Protein AF-A0A3D4LKK0-F1 (afdb_monomer)

Secondary structure (DSSP, 8-state):
-HHHHHHHHHHHHHHHHHHHHHHHHHHHH----------------TT-PPPS-S------S-TT-SHHHHHHHHHHHHHHHHHS--EEEEEEEHHHHHHHHHHT-SEETTTTEESS--GGG-SHHHHHHHHHHHHTT-EEEEEE-S--HHHHHHHHHHHHHH-

Mean predicted aligned error: 11.5 Å

Radius of gyration: 26.07 Å; Cα contacts (8 Å, |Δi|>4): 134; chains: 1; bounding box: 87×32×57 Å

Solvent-accessible surface area (backbone atoms only — not comparable to full-atom values): 9839 Å² total; per-residue (Å²): 111,68,74,58,51,53,52,52,51,52,52,52,54,53,51,50,53,52,49,52,52,52,52,50,52,48,60,71,66,46,77,63,72,68,80,73,70,76,69,82,79,77,62,77,59,96,84,66,70,82,72,98,58,98,74,84,86,83,85,65,98,53,79,86,59,62,63,61,44,54,52,49,47,54,50,51,50,53,43,25,71,76,65,74,56,60,71,48,75,43,97,30,39,32,23,35,19,50,51,25,47,72,66,63,42,57,59,36,79,92,76,74,40,72,54,63,68,62,76,77,56,75,46,72,53,49,51,52,43,52,50,48,35,50,77,66,73,41,50,45,38,24,74,33,71,94,53,58,67,49,40,52,50,55,52,50,52,55,49,63,77,73,105

Nearest PDB structures (foldseek):
  6cgq-assembly1_A  TM=4.406E-01  e=8.613E+00  Bacillus spizizenii

Foldseek 3Di:
DVVVVVVVVVVVVVVVVVVVVVVVVVVVPPPPPPPPVVDPPPDDPPPDDDDPDPDDDQDDPDLPDLSSLVVVLNNLVVCCVVPVADAAEDQWAQLQLVVCQVVLHQADPVVRGGTGDDPSCPDPSNVVSSVSCSVVVHRYGHDDPPDCVSVVVSVVVVVVVVD

Structure (mmCIF, N/CA/C/O backbone):
data_AF-A0A3D4LKK0-F1
#
_entry.id   AF-A0A3D4LKK0-F1
#
loop_
_atom_site.group_PDB
_atom_site.id
_atom_site.type_symbol
_atom_site.label_atom_id
_atom_site.label_alt_id
_atom_site.label_comp_id
_atom_site.label_asym_id
_atom_site.label_entity_id
_atom_site.label_seq_id
_atom_site.pdbx_PDB_ins_code
_atom_site.Cartn_x
_atom_site.Cartn_y
_atom_site.Cartn_z
_atom_site.occupancy
_atom_site.B_iso_or_equiv
_atom_site.auth_seq_id
_atom_site.auth_comp_id
_atom_site.auth_asym_id
_atom_site.auth_atom_id
_atom_site.pdbx_PDB_model_num
ATOM 1 N N . MET A 1 1 ? 67.302 3.317 -22.133 1.00 55.16 1 MET A N 1
ATOM 2 C CA . MET A 1 1 ? 66.192 2.336 -22.042 1.00 55.16 1 MET A CA 1
ATOM 3 C C . MET A 1 1 ? 65.113 2.706 -21.020 1.00 55.16 1 MET A C 1
ATOM 5 O O . MET A 1 1 ? 63.956 2.756 -21.413 1.00 55.16 1 MET A O 1
ATOM 9 N N . LYS A 1 2 ? 65.434 3.008 -19.749 1.00 56.25 2 LYS A N 1
ATOM 10 C CA . LYS A 1 2 ? 64.428 3.287 -18.692 1.00 56.25 2 LYS A CA 1
ATOM 11 C C . LYS A 1 2 ? 63.510 4.496 -18.985 1.00 56.25 2 LYS A C 1
ATOM 13 O O . LYS A 1 2 ? 62.295 4.353 -18.968 1.00 56.25 2 LYS A O 1
ATOM 18 N N . LYS A 1 3 ? 64.091 5.627 -19.409 1.00 58.19 3 LYS A N 1
ATOM 19 C CA . LYS A 1 3 ? 63.370 6.866 -19.782 1.00 58.19 3 LYS A CA 1
ATOM 20 C C . LYS A 1 3 ? 62.446 6.704 -21.001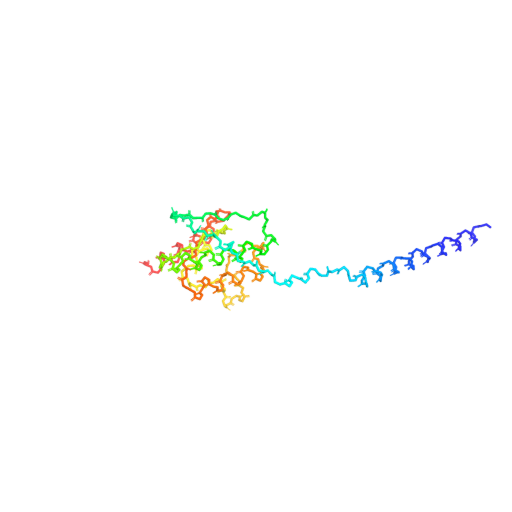 1.00 58.19 3 LYS A C 1
ATOM 22 O O . LYS A 1 3 ? 61.435 7.385 -21.109 1.00 58.19 3 LYS A O 1
ATOM 27 N N . THR A 1 4 ? 62.789 5.805 -21.925 1.00 63.34 4 THR A N 1
ATOM 28 C CA . THR A 1 4 ? 61.956 5.477 -23.094 1.00 63.34 4 THR A CA 1
ATOM 29 C C . THR A 1 4 ? 60.759 4.623 -22.674 1.00 63.34 4 THR A C 1
ATOM 31 O O . THR A 1 4 ? 59.646 4.894 -23.100 1.00 63.34 4 THR A O 1
ATOM 34 N N . ARG A 1 5 ? 60.973 3.665 -21.760 1.00 66.50 5 ARG A N 1
ATOM 35 C CA . ARG A 1 5 ? 59.925 2.801 -21.196 1.00 66.50 5 ARG A CA 1
ATOM 36 C C . ARG A 1 5 ? 58.904 3.583 -20.364 1.00 66.50 5 ARG A C 1
ATOM 38 O O . ARG A 1 5 ? 57.715 3.338 -20.494 1.00 66.50 5 ARG A O 1
ATOM 45 N N . GLU A 1 6 ? 59.353 4.546 -19.559 1.00 69.12 6 GLU A N 1
ATOM 46 C CA . GLU A 1 6 ? 58.475 5.435 -18.777 1.00 69.12 6 GLU A CA 1
ATOM 47 C C . GLU A 1 6 ? 57.598 6.318 -19.677 1.00 69.12 6 GLU A C 1
ATOM 49 O O . GLU A 1 6 ? 56.401 6.446 -19.435 1.00 69.12 6 GLU A O 1
ATOM 54 N N . LYS A 1 7 ? 58.158 6.851 -20.772 1.00 72.94 7 LYS A N 1
ATOM 55 C CA . LYS A 1 7 ? 57.384 7.587 -21.783 1.00 72.94 7 LYS A CA 1
ATOM 56 C C . LYS A 1 7 ? 56.370 6.693 -22.501 1.00 72.94 7 LYS A C 1
ATOM 58 O O . LYS A 1 7 ? 55.242 7.120 -22.703 1.00 72.94 7 LYS A O 1
ATOM 63 N N . SER A 1 8 ? 56.736 5.457 -22.845 1.00 73.31 8 SER A N 1
ATOM 64 C CA . SER A 1 8 ? 55.806 4.497 -23.457 1.00 73.31 8 SER A CA 1
ATOM 65 C C . SER A 1 8 ? 54.658 4.117 -22.519 1.00 73.31 8 SER A C 1
ATOM 67 O O . SER A 1 8 ? 53.519 4.047 -22.965 1.00 73.31 8 SER A O 1
ATOM 69 N N . ILE A 1 9 ? 54.928 3.932 -21.221 1.00 83.62 9 ILE A N 1
ATOM 70 C CA . ILE A 1 9 ? 53.889 3.661 -20.212 1.00 83.62 9 ILE A CA 1
ATOM 71 C C . ILE A 1 9 ? 52.936 4.854 -20.084 1.00 83.62 9 ILE A C 1
ATOM 73 O O . ILE A 1 9 ? 51.724 4.663 -20.078 1.00 83.62 9 ILE A O 1
ATOM 77 N N . LEU A 1 10 ? 53.468 6.079 -20.040 1.00 84.88 10 LEU A N 1
ATOM 78 C CA . LEU A 1 10 ? 52.656 7.295 -19.960 1.00 84.88 10 LEU A CA 1
ATOM 79 C C . LEU A 1 10 ? 51.739 7.454 -21.185 1.00 84.88 10 LEU A C 1
ATOM 81 O O . LEU A 1 10 ? 50.572 7.802 -21.036 1.00 84.88 10 LEU A O 1
ATOM 85 N N . VAL A 1 11 ? 52.251 7.159 -22.383 1.00 87.81 11 VAL A N 1
ATOM 86 C CA . VAL A 1 11 ? 51.473 7.208 -23.632 1.00 87.81 11 VAL A CA 1
ATOM 87 C C . VAL A 1 11 ? 50.353 6.167 -23.634 1.00 87.81 11 VAL A C 1
ATOM 89 O O . VAL A 1 11 ? 49.229 6.493 -24.005 1.00 87.81 11 VAL A O 1
ATOM 92 N N . ILE A 1 12 ? 50.630 4.940 -23.181 1.00 90.12 12 ILE A N 1
ATOM 93 C CA . ILE A 1 12 ? 49.611 3.887 -23.071 1.00 90.12 12 ILE A CA 1
ATOM 94 C C . ILE A 1 12 ? 48.526 4.296 -22.071 1.00 90.12 12 ILE A C 1
ATOM 96 O O . ILE A 1 12 ? 47.344 4.168 -22.365 1.00 90.12 12 ILE A O 1
ATOM 100 N N . LEU A 1 13 ? 48.911 4.836 -20.914 1.00 91.50 13 LEU A N 1
ATOM 101 C CA . LEU A 1 13 ? 47.964 5.238 -19.875 1.00 91.50 13 LEU A CA 1
ATOM 102 C C . LEU A 1 13 ? 47.067 6.393 -20.343 1.00 91.50 13 LEU A C 1
ATOM 104 O O . LEU A 1 13 ? 45.858 6.356 -20.129 1.00 91.50 13 LEU A O 1
ATOM 108 N N . LEU A 1 14 ? 47.639 7.366 -21.059 1.00 93.19 14 LEU A N 1
ATOM 109 C CA . LEU A 1 14 ? 46.882 8.450 -21.684 1.00 93.19 14 LEU A CA 1
ATOM 110 C C . LEU A 1 14 ? 45.895 7.917 -22.735 1.00 93.19 14 LEU A C 1
ATOM 112 O O . LEU A 1 14 ? 44.734 8.319 -22.743 1.00 93.19 14 LEU A O 1
ATOM 116 N N . ALA A 1 15 ? 46.329 6.981 -23.585 1.00 93.38 15 ALA A N 1
ATOM 117 C CA . ALA A 1 15 ? 45.470 6.361 -24.591 1.00 93.38 15 ALA A CA 1
ATOM 118 C C . ALA A 1 15 ? 44.302 5.588 -23.956 1.00 93.38 15 ALA A C 1
ATOM 120 O O . ALA A 1 15 ? 43.172 5.694 -24.429 1.00 93.38 15 ALA A O 1
ATOM 121 N N . THR A 1 16 ? 44.542 4.873 -22.853 1.00 93.88 16 THR A N 1
ATOM 122 C CA . THR A 1 16 ? 43.490 4.166 -22.109 1.00 93.88 16 THR A CA 1
ATOM 123 C C . THR A 1 16 ? 42.470 5.131 -21.509 1.00 93.88 16 THR A C 1
ATOM 125 O O . THR A 1 16 ? 41.271 4.888 -21.614 1.00 93.88 16 THR A O 1
ATOM 128 N N . VAL A 1 17 ? 42.913 6.245 -20.916 1.00 95.25 17 VAL A N 1
ATOM 129 C CA . VAL A 1 17 ? 42.001 7.264 -20.364 1.00 95.25 17 VAL A CA 1
ATOM 130 C C . VAL A 1 17 ? 41.137 7.874 -21.467 1.00 95.25 17 VAL A C 1
ATOM 132 O O . VAL A 1 17 ? 39.926 7.995 -21.299 1.00 95.25 17 VAL A O 1
ATOM 135 N N . ILE A 1 18 ? 41.733 8.191 -22.619 1.00 95.38 18 ILE A N 1
ATOM 136 C CA . ILE A 1 18 ? 40.997 8.697 -23.784 1.00 95.38 18 ILE A CA 1
AT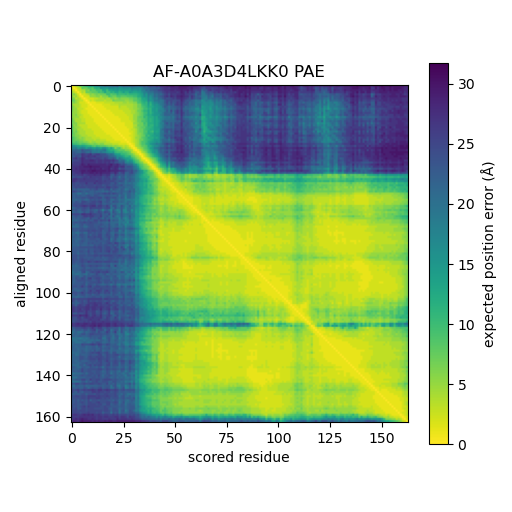OM 137 C C . ILE A 1 18 ? 39.964 7.667 -24.259 1.00 95.38 18 ILE A C 1
ATOM 139 O O . ILE A 1 18 ? 38.818 8.030 -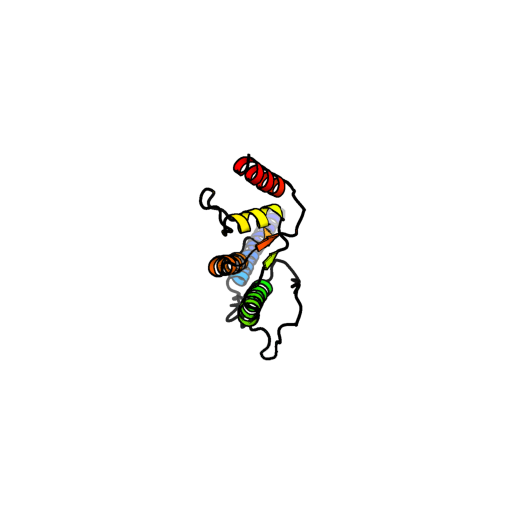24.511 1.00 95.38 18 ILE A O 1
ATOM 143 N N . LEU A 1 19 ? 40.331 6.383 -24.326 1.00 95.56 19 LEU A N 1
ATOM 144 C CA . LEU A 1 19 ? 39.412 5.313 -24.715 1.00 95.56 19 LEU A CA 1
ATOM 145 C C . LEU A 1 19 ? 38.226 5.187 -23.746 1.00 95.56 19 LEU A C 1
ATOM 147 O O . LEU A 1 19 ? 37.093 5.053 -24.198 1.00 95.56 19 LEU A O 1
ATOM 151 N N . ILE A 1 20 ? 38.464 5.272 -22.433 1.00 94.88 20 ILE A N 1
ATOM 152 C CA . ILE A 1 20 ? 37.400 5.239 -21.414 1.00 94.88 20 ILE A CA 1
ATOM 153 C C . ILE A 1 20 ? 36.445 6.421 -21.593 1.00 94.88 20 ILE A C 1
ATOM 155 O O . ILE A 1 20 ? 35.234 6.230 -21.557 1.00 94.88 20 ILE A O 1
ATOM 159 N N . ILE A 1 21 ? 36.975 7.625 -21.826 1.00 94.38 21 ILE A N 1
ATOM 160 C CA . ILE A 1 21 ? 36.160 8.823 -22.059 1.00 94.38 21 ILE A CA 1
ATOM 161 C C . ILE A 1 21 ? 35.299 8.645 -23.315 1.00 94.38 21 ILE A C 1
ATOM 163 O O . ILE A 1 21 ? 34.101 8.912 -23.276 1.00 94.38 21 ILE A O 1
ATOM 167 N N . ILE A 1 22 ? 35.879 8.142 -24.410 1.00 94.31 22 ILE A N 1
ATOM 168 C CA . ILE A 1 22 ? 35.144 7.871 -25.654 1.00 94.31 22 ILE A CA 1
ATOM 169 C C . ILE A 1 22 ? 34.033 6.845 -25.414 1.00 94.31 22 ILE A C 1
ATOM 171 O O . ILE A 1 22 ? 32.896 7.088 -25.803 1.00 94.31 22 ILE A O 1
ATOM 175 N N . LEU A 1 23 ? 34.329 5.729 -24.741 1.00 91.31 23 LEU A N 1
ATOM 176 C CA . LEU A 1 23 ? 33.329 4.708 -24.416 1.00 91.31 23 LEU A CA 1
ATOM 177 C C . LEU A 1 23 ? 32.222 5.258 -23.511 1.00 91.31 23 LEU A C 1
ATOM 179 O O . LEU A 1 23 ? 31.056 4.957 -23.737 1.00 91.31 23 LEU A O 1
ATOM 183 N N . PHE A 1 24 ? 32.558 6.102 -22.535 1.00 86.69 24 PHE A N 1
ATOM 184 C CA . PHE A 1 24 ? 31.583 6.756 -21.664 1.00 86.69 24 PHE A CA 1
ATOM 185 C C . PHE A 1 24 ? 30.655 7.690 -22.448 1.00 86.69 24 PHE A C 1
ATOM 187 O O . PHE A 1 24 ? 29.439 7.625 -22.286 1.00 86.69 24 PHE A O 1
ATOM 194 N N . PHE A 1 25 ? 31.199 8.500 -23.361 1.00 87.62 25 PHE A N 1
ATOM 195 C CA . PHE A 1 25 ? 30.384 9.334 -24.244 1.00 87.62 25 PHE A CA 1
ATOM 196 C C . PHE A 1 25 ? 29.552 8.510 -25.227 1.00 87.62 25 PHE A C 1
ATOM 198 O O . PHE A 1 25 ? 28.426 8.903 -25.515 1.00 87.62 25 PHE A O 1
ATOM 205 N N . ILE A 1 26 ? 30.056 7.373 -25.715 1.00 86.75 26 ILE A N 1
ATOM 206 C CA . ILE A 1 26 ? 29.262 6.435 -26.516 1.00 86.75 26 ILE A CA 1
ATOM 207 C C . ILE A 1 26 ? 28.110 5.886 -25.677 1.00 86.75 26 ILE A C 1
ATOM 209 O O . ILE A 1 26 ? 26.995 5.887 -26.163 1.00 86.75 26 ILE A O 1
ATOM 213 N N . VAL A 1 27 ? 28.325 5.485 -24.421 1.00 81.12 27 VAL A N 1
ATOM 214 C CA . VAL A 1 27 ? 27.246 5.008 -23.535 1.00 81.12 27 VAL A CA 1
ATOM 215 C C . VAL A 1 27 ? 26.222 6.103 -23.230 1.00 81.12 27 VAL A C 1
ATOM 217 O O . VAL A 1 27 ? 25.032 5.820 -23.246 1.00 81.12 27 VAL A O 1
ATOM 220 N N . LEU A 1 28 ? 26.653 7.349 -23.015 1.00 77.12 28 LEU A N 1
ATOM 221 C CA . LEU A 1 28 ? 25.740 8.480 -22.804 1.00 77.12 28 LEU A CA 1
ATOM 222 C C . LEU A 1 28 ? 24.950 8.876 -24.062 1.00 77.12 28 LEU A C 1
ATOM 224 O O . LEU A 1 28 ? 23.838 9.373 -23.940 1.00 77.12 28 LEU A O 1
ATOM 228 N N . ASN A 1 29 ? 25.534 8.709 -25.254 1.00 74.62 29 ASN A N 1
ATOM 229 C CA . ASN A 1 29 ? 24.896 9.044 -26.537 1.00 74.62 29 ASN A CA 1
ATOM 230 C C . ASN A 1 29 ? 24.253 7.841 -27.229 1.00 74.62 29 ASN A C 1
ATOM 232 O O . ASN A 1 29 ? 23.563 7.999 -28.238 1.00 74.62 29 ASN A O 1
ATOM 236 N N . LEU A 1 30 ? 24.463 6.633 -26.710 1.00 74.75 30 LEU A N 1
ATOM 237 C CA . LEU A 1 30 ? 23.552 5.540 -26.943 1.00 74.75 30 LEU A CA 1
ATOM 238 C C . LEU A 1 30 ? 22.250 6.002 -26.299 1.00 74.75 30 LEU A C 1
ATOM 240 O O . LEU A 1 30 ? 22.062 5.882 -25.092 1.00 74.75 30 LEU A O 1
ATOM 244 N N . ASN A 1 31 ? 21.341 6.499 -27.136 1.00 53.56 31 ASN A N 1
ATOM 245 C CA . ASN A 1 31 ? 19.911 6.349 -26.920 1.00 53.56 31 ASN A CA 1
ATOM 246 C C . ASN A 1 31 ? 19.627 4.839 -26.882 1.00 53.56 31 ASN A C 1
ATOM 248 O O . ASN A 1 31 ? 18.981 4.289 -27.774 1.00 53.56 31 ASN A O 1
ATOM 252 N N . LEU A 1 32 ? 20.156 4.135 -25.870 1.00 54.91 32 LEU A N 1
ATOM 253 C CA . LEU A 1 32 ? 19.449 3.003 -25.312 1.00 54.91 32 LEU A CA 1
ATOM 254 C C . LEU A 1 32 ? 18.067 3.571 -25.119 1.00 54.91 32 LEU A C 1
ATOM 256 O O . LEU A 1 32 ? 17.946 4.596 -24.443 1.00 54.91 32 LEU A O 1
ATOM 260 N N . ALA A 1 33 ? 17.093 3.005 -25.827 1.00 50.06 33 ALA A N 1
ATOM 261 C CA . ALA A 1 33 ? 15.720 3.372 -25.604 1.00 50.06 33 ALA A CA 1
ATOM 262 C C . ALA A 1 33 ? 15.581 3.432 -24.083 1.00 50.06 33 ALA A C 1
ATOM 264 O O . ALA A 1 33 ? 15.750 2.412 -23.404 1.00 50.06 33 ALA A O 1
ATOM 265 N N . SER A 1 34 ? 15.331 4.631 -23.537 1.00 48.00 34 SER A N 1
ATOM 266 C CA . SER A 1 34 ? 14.477 4.649 -22.375 1.00 48.00 34 SER A CA 1
ATOM 267 C C . SER A 1 34 ? 13.334 3.770 -22.837 1.00 48.00 34 SER A C 1
ATOM 269 O O . SER A 1 34 ? 12.835 3.925 -23.960 1.00 48.00 34 SER A O 1
ATOM 271 N N . THR A 1 35 ? 12.997 2.749 -22.068 1.00 48.34 35 THR A N 1
ATOM 272 C CA . THR A 1 35 ? 11.643 2.253 -22.169 1.00 48.34 35 THR A CA 1
ATOM 273 C C . THR A 1 35 ? 10.790 3.450 -21.772 1.00 48.34 35 THR A C 1
ATOM 275 O O . THR A 1 35 ? 10.414 3.610 -20.617 1.00 48.34 35 THR A O 1
ATOM 278 N N . ASP A 1 36 ? 10.577 4.352 -22.736 1.00 43.72 36 ASP A N 1
ATOM 279 C CA . ASP A 1 36 ? 9.389 5.143 -22.886 1.00 43.72 36 ASP A CA 1
ATOM 280 C C . ASP A 1 36 ? 8.322 4.071 -22.842 1.00 43.72 36 ASP A C 1
ATOM 282 O O . ASP A 1 36 ? 8.010 3.390 -23.819 1.00 43.72 36 ASP A O 1
ATOM 286 N N . TYR A 1 37 ? 7.879 3.818 -21.616 1.00 45.06 37 TYR A N 1
ATOM 287 C CA . TYR A 1 37 ? 6.708 3.052 -21.268 1.00 45.06 37 TYR A CA 1
ATOM 288 C C . TYR A 1 37 ? 5.523 3.908 -21.735 1.00 45.06 37 TYR A C 1
ATOM 290 O O . TYR A 1 37 ? 4.688 4.357 -20.952 1.00 45.06 37 TYR A O 1
ATOM 298 N N . GLU A 1 38 ? 5.509 4.225 -23.032 1.00 42.09 38 GLU A N 1
ATOM 299 C CA . GLU A 1 38 ? 4.384 4.792 -23.735 1.00 42.09 38 GLU A CA 1
ATOM 300 C C . GLU A 1 38 ? 3.282 3.750 -23.600 1.00 42.09 38 GLU A C 1
ATOM 302 O O . GLU A 1 38 ? 3.316 2.686 -24.210 1.00 42.09 38 GLU A O 1
ATOM 307 N N . TYR A 1 39 ? 2.342 4.059 -22.709 1.00 46.00 39 TYR A N 1
ATOM 308 C CA . TYR A 1 39 ? 1.183 3.250 -22.378 1.00 46.00 39 TYR A CA 1
ATOM 309 C C . TYR A 1 39 ? 1.501 1.873 -21.776 1.00 46.00 39 TYR A C 1
ATOM 311 O O . TYR A 1 39 ? 1.495 0.842 -22.445 1.00 46.00 39 TYR A O 1
ATOM 319 N N . ARG A 1 40 ? 1.539 1.817 -20.437 1.00 54.97 40 ARG A N 1
ATOM 320 C CA . ARG A 1 40 ? 0.893 0.693 -19.746 1.00 54.97 40 ARG A CA 1
ATOM 321 C C . ARG A 1 40 ? -0.600 0.742 -20.082 1.00 54.97 40 ARG A C 1
ATOM 323 O O . ARG A 1 40 ? -1.391 1.272 -19.309 1.00 54.97 40 ARG A O 1
ATOM 330 N N . GLN A 1 41 ? -1.003 0.225 -21.242 1.00 52.84 41 GLN A N 1
ATOM 331 C CA . GLN A 1 41 ? -2.363 -0.290 -21.398 1.00 52.84 41 GLN A CA 1
ATOM 332 C C . GLN A 1 41 ? -2.455 -1.540 -20.520 1.00 52.84 41 GLN A C 1
ATOM 334 O O . GLN A 1 41 ? -2.363 -2.670 -20.985 1.00 52.84 41 GLN A O 1
ATOM 339 N N . LEU A 1 42 ? -2.537 -1.316 -19.213 1.00 58.59 42 LEU A N 1
ATOM 340 C CA . LEU A 1 42 ? -3.002 -2.302 -18.260 1.00 58.59 42 LEU A CA 1
ATOM 341 C C . LEU A 1 42 ? -4.503 -2.105 -18.205 1.00 58.59 42 LEU A C 1
ATOM 343 O O . LEU A 1 42 ? -5.006 -1.275 -17.459 1.00 58.59 42 LEU A O 1
ATOM 347 N N . ALA A 1 43 ? -5.169 -2.800 -19.111 1.00 61.38 43 ALA A N 1
ATOM 348 C CA . ALA A 1 43 ? -6.511 -3.254 -18.858 1.00 61.38 43 ALA A CA 1
ATOM 349 C C . ALA A 1 43 ? -6.367 -4.725 -18.481 1.00 61.38 43 ALA A C 1
ATOM 351 O O . ALA A 1 43 ? -5.606 -5.470 -19.119 1.00 61.38 43 ALA A O 1
ATOM 352 N N . LEU A 1 44 ? -7.100 -5.161 -17.463 1.00 72.25 44 LEU A N 1
ATOM 353 C CA . LEU A 1 44 ? -7.498 -6.558 -17.385 1.00 72.25 44 LEU A CA 1
ATOM 354 C C . LEU A 1 44 ? -7.949 -6.989 -18.798 1.00 72.25 44 LEU A C 1
ATOM 356 O O . LEU A 1 44 ? -8.579 -6.189 -19.494 1.00 72.25 44 LEU A O 1
ATOM 360 N N . PRO A 1 45 ? -7.608 -8.205 -19.270 1.00 78.25 45 PRO A N 1
ATOM 361 C CA . PRO A 1 45 ? -8.016 -8.651 -20.601 1.00 78.25 45 PRO A CA 1
ATOM 362 C C . PRO A 1 45 ? -9.501 -8.360 -20.844 1.00 78.25 45 PRO A C 1
ATOM 364 O O . PRO A 1 45 ? -10.291 -8.518 -19.919 1.00 78.25 45 PRO A O 1
ATOM 367 N N . ASP A 1 46 ? -9.909 -7.999 -22.063 1.00 76.62 46 ASP A N 1
ATOM 368 C CA . ASP A 1 46 ? -11.310 -7.626 -22.352 1.00 76.62 46 ASP A CA 1
ATOM 369 C C . ASP A 1 46 ? -12.337 -8.687 -21.898 1.00 76.62 46 ASP A C 1
ATOM 371 O O . ASP A 1 46 ? -13.500 -8.391 -21.631 1.00 76.62 46 ASP A O 1
ATOM 375 N N . ASN A 1 47 ? -11.911 -9.950 -21.805 1.00 81.56 47 ASN A N 1
ATOM 376 C CA . ASN A 1 47 ? -12.704 -11.083 -21.338 1.00 81.56 47 ASN A CA 1
ATOM 377 C C . ASN A 1 47 ? -12.503 -11.430 -19.848 1.00 81.56 47 ASN A C 1
ATOM 379 O O . ASN A 1 47 ? -12.890 -12.520 -19.418 1.00 81.56 47 ASN A O 1
ATOM 383 N N . PHE A 1 48 ? -11.888 -10.553 -19.056 1.00 81.81 48 PHE A N 1
ATOM 384 C CA . PHE A 1 48 ? -11.652 -10.776 -17.638 1.00 81.81 48 PHE A CA 1
ATOM 385 C C . PHE A 1 48 ? -12.962 -10.691 -16.853 1.00 81.81 48 PHE A C 1
ATOM 387 O O . PHE A 1 48 ? -13.566 -9.632 -16.667 1.00 81.81 48 PHE A O 1
ATOM 394 N N . SER A 1 49 ? -13.390 -11.836 -16.334 1.00 84.69 49 SER A N 1
ATOM 395 C CA . SER A 1 49 ? -14.469 -11.923 -15.358 1.00 84.69 49 SER A CA 1
ATOM 396 C C . SER A 1 49 ? -13.894 -11.916 -13.947 1.00 84.69 49 SER A C 1
ATOM 398 O O . SER A 1 49 ? -12.989 -12.697 -13.645 1.00 84.69 49 SER A O 1
ATOM 400 N N . MET A 1 50 ? -14.467 -11.098 -13.063 1.00 84.50 50 MET A N 1
ATOM 401 C CA . MET A 1 50 ? -14.109 -11.132 -11.648 1.00 84.50 50 MET A CA 1
ATOM 402 C C . MET A 1 50 ? -14.481 -12.510 -11.073 1.00 84.50 50 MET A C 1
ATOM 404 O O . MET A 1 50 ? -15.612 -12.956 -11.287 1.00 84.50 50 MET A O 1
ATOM 408 N N . PRO A 1 51 ? -13.583 -13.208 -10.355 1.00 85.81 51 PRO A N 1
ATOM 409 C CA . PRO A 1 51 ? -13.937 -14.474 -9.732 1.00 85.81 51 PRO A CA 1
ATOM 410 C C . PRO A 1 51 ? -15.017 -14.258 -8.667 1.00 85.81 51 PRO A C 1
ATOM 412 O O . PRO A 1 51 ? -14.932 -13.317 -7.872 1.00 85.81 51 PRO A O 1
ATOM 415 N N . ASP A 1 52 ? -16.002 -15.156 -8.609 1.00 89.50 52 ASP A N 1
ATOM 416 C CA . ASP A 1 52 ? -17.003 -15.195 -7.537 1.00 89.50 52 ASP A CA 1
ATOM 417 C C . ASP A 1 52 ? -16.378 -15.743 -6.244 1.00 89.50 52 ASP A C 1
ATOM 419 O O . ASP A 1 52 ? -16.529 -16.901 -5.858 1.00 89.50 52 ASP A O 1
ATOM 423 N N . ALA A 1 53 ? -15.554 -14.904 -5.624 1.00 91.44 53 ALA A N 1
ATOM 424 C CA . ALA A 1 53 ? -14.801 -15.210 -4.424 1.00 91.44 53 ALA A CA 1
ATOM 425 C C . ALA A 1 53 ? -14.888 -14.044 -3.443 1.00 91.44 53 ALA A C 1
ATOM 427 O O . ALA A 1 53 ? -14.801 -12.875 -3.825 1.00 91.44 53 ALA A O 1
ATOM 428 N N . ARG A 1 54 ? -15.001 -14.365 -2.152 1.00 91.81 54 ARG A N 1
ATOM 429 C CA . ARG A 1 54 ? -14.996 -13.368 -1.071 1.00 91.81 54 ARG A CA 1
ATOM 430 C C . ARG A 1 54 ? -13.621 -12.729 -0.863 1.00 91.81 54 ARG A C 1
ATOM 432 O O . ARG A 1 54 ? -13.549 -11.578 -0.453 1.00 91.81 54 ARG A O 1
ATOM 439 N N . VAL A 1 55 ? -12.555 -13.486 -1.115 1.00 93.88 55 VAL A N 1
ATOM 440 C CA . VAL A 1 55 ? -11.164 -13.051 -0.963 1.00 93.88 55 VAL A CA 1
ATOM 441 C C . VAL A 1 55 ? -10.441 -13.335 -2.267 1.00 93.88 55 VAL A C 1
ATOM 443 O O . VAL A 1 55 ? -10.521 -14.446 -2.789 1.00 93.88 55 VAL A O 1
ATOM 446 N N . ILE A 1 56 ? -9.740 -12.327 -2.774 1.00 92.50 56 ILE A N 1
ATOM 447 C CA . ILE A 1 56 ? -8.902 -12.430 -3.962 1.00 92.50 56 ILE A CA 1
ATOM 448 C C . ILE A 1 56 ? -7.491 -12.049 -3.533 1.00 92.50 56 ILE A C 1
ATOM 450 O O . ILE A 1 56 ? -7.274 -10.953 -3.026 1.00 92.50 56 ILE A O 1
ATOM 454 N N . ALA A 1 57 ? -6.553 -12.977 -3.694 1.00 92.62 57 ALA A N 1
ATOM 455 C CA . ALA A 1 57 ? -5.147 -12.743 -3.404 1.00 92.62 57 ALA A CA 1
ATOM 456 C C . ALA A 1 57 ? -4.417 -12.405 -4.706 1.00 92.62 57 ALA A C 1
ATOM 458 O O . ALA A 1 57 ? -4.534 -13.139 -5.689 1.00 92.62 57 ALA A O 1
ATOM 459 N N . ILE A 1 58 ? -3.662 -11.310 -4.699 1.00 89.81 58 ILE A N 1
ATOM 460 C CA . ILE A 1 58 ? -2.852 -10.864 -5.833 1.00 89.81 58 ILE A CA 1
ATOM 461 C C . ILE A 1 58 ? -1.391 -10.976 -5.410 1.00 89.81 58 ILE A C 1
ATOM 463 O O . ILE A 1 58 ? -0.946 -10.280 -4.503 1.00 89.81 58 ILE A O 1
ATOM 467 N N . GLY A 1 59 ? -0.658 -11.888 -6.045 1.00 87.94 59 GLY A N 1
ATOM 468 C CA . GLY A 1 59 ? 0.785 -12.011 -5.864 1.00 87.94 59 GLY A CA 1
ATOM 469 C C . GLY A 1 59 ? 1.534 -11.177 -6.896 1.00 87.94 59 GLY A C 1
ATOM 470 O O . GLY A 1 59 ? 1.121 -11.099 -8.054 1.00 87.94 59 GLY A O 1
ATOM 471 N N . THR A 1 60 ? 2.659 -10.593 -6.498 1.00 86.69 60 THR A N 1
ATOM 472 C CA . THR A 1 60 ? 3.588 -9.932 -7.418 1.00 86.69 60 THR A CA 1
ATOM 473 C C . THR A 1 60 ? 4.809 -10.822 -7.628 1.00 86.69 60 THR A C 1
ATOM 475 O O . THR A 1 60 ? 5.243 -11.537 -6.727 1.00 86.69 60 THR A O 1
ATOM 478 N N . ALA A 1 61 ? 5.370 -10.824 -8.839 1.00 86.88 61 ALA A N 1
ATOM 479 C C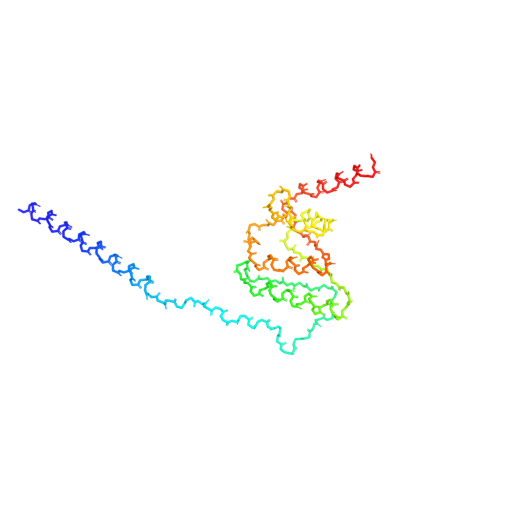A . ALA A 1 61 ? 6.615 -11.555 -9.088 1.00 86.88 61 ALA A CA 1
ATOM 480 C C . ALA A 1 61 ? 7.807 -10.899 -8.365 1.00 86.88 61 ALA A C 1
ATOM 482 O O . ALA A 1 61 ? 8.741 -11.585 -7.959 1.00 86.88 61 ALA A O 1
ATOM 483 N N . THR A 1 62 ? 7.775 -9.568 -8.232 1.00 86.81 62 THR A N 1
ATOM 484 C CA . THR A 1 62 ? 8.752 -8.746 -7.507 1.00 86.81 62 THR A CA 1
ATOM 485 C C . THR A 1 62 ? 8.057 -7.487 -6.963 1.00 86.81 62 THR A C 1
ATOM 48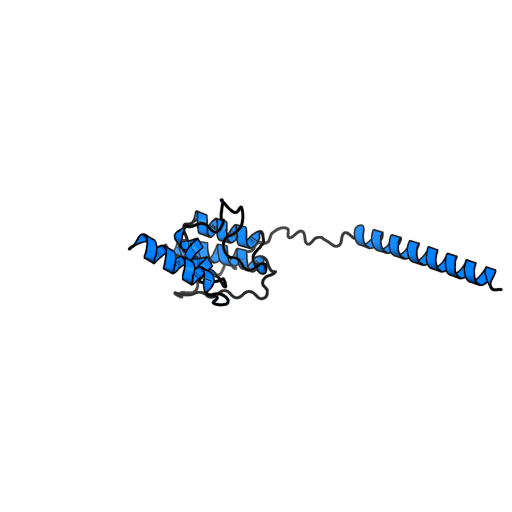7 O O . THR A 1 62 ? 7.038 -7.065 -7.514 1.00 86.81 62 THR A O 1
ATOM 490 N N . HIS A 1 63 ? 8.636 -6.830 -5.950 1.00 85.69 63 HIS A N 1
ATOM 491 C CA . HIS A 1 63 ? 8.150 -5.527 -5.456 1.00 85.69 63 HIS A CA 1
ATOM 492 C C . HIS A 1 63 ? 8.518 -4.332 -6.361 1.00 85.69 63 HIS A C 1
ATOM 494 O O . HIS A 1 63 ? 8.060 -3.220 -6.115 1.00 85.69 63 HIS A O 1
ATOM 500 N N . GLY A 1 64 ? 9.358 -4.539 -7.384 1.00 81.19 64 GLY A N 1
ATOM 501 C CA . GLY A 1 64 ? 9.899 -3.471 -8.237 1.00 81.19 64 GLY A CA 1
ATOM 502 C C . GLY A 1 64 ? 9.158 -3.267 -9.560 1.00 81.19 64 GLY A C 1
ATOM 503 O O . GLY A 1 64 ? 9.545 -2.404 -10.342 1.00 81.19 64 GLY A O 1
ATOM 504 N N . ASN A 1 65 ? 8.120 -4.062 -9.824 1.00 85.12 65 ASN A N 1
ATOM 505 C CA . ASN A 1 65 ? 7.290 -3.918 -11.015 1.00 85.12 65 ASN A CA 1
ATOM 506 C C . ASN A 1 65 ? 6.121 -2.995 -10.712 1.00 85.12 65 ASN A C 1
ATOM 508 O O . ASN A 1 65 ? 5.543 -3.069 -9.632 1.00 85.12 65 ASN A O 1
ATOM 512 N N . ALA A 1 66 ? 5.727 -2.186 -11.681 1.00 84.38 66 ALA A N 1
ATOM 513 C CA . ALA A 1 66 ? 4.685 -1.194 -11.469 1.00 84.38 66 ALA A CA 1
ATOM 514 C C . ALA A 1 66 ? 3.301 -1.657 -11.963 1.00 84.38 66 ALA A C 1
ATOM 516 O O . ALA A 1 66 ? 2.277 -1.229 -11.439 1.00 84.38 66 ALA A O 1
ATOM 517 N N . GLU A 1 67 ? 3.266 -2.634 -12.870 1.00 85.62 67 GLU A N 1
ATOM 518 C CA . GLU A 1 67 ? 2.054 -3.272 -13.387 1.00 85.62 67 GLU A CA 1
ATOM 519 C C . GLU A 1 67 ? 1.138 -3.854 -12.296 1.00 85.62 67 GLU A C 1
ATOM 521 O O . GLU A 1 67 ? -0.078 -3.676 -12.392 1.00 85.62 67 GLU A O 1
ATOM 526 N N . PRO A 1 68 ? 1.653 -4.528 -11.245 1.00 88.12 68 PRO A N 1
ATOM 527 C CA . PRO A 1 68 ? 0.781 -5.115 -10.234 1.00 88.12 68 PRO A CA 1
ATOM 528 C C . PRO A 1 68 ? -0.007 -4.084 -9.421 1.00 88.12 68 PRO A C 1
ATOM 530 O O . PRO A 1 68 ? -1.115 -4.389 -8.981 1.00 88.12 68 PRO A O 1
ATOM 533 N N . TYR A 1 69 ? 0.524 -2.870 -9.235 1.00 88.12 69 TYR A N 1
ATOM 534 C CA . TYR A 1 69 ? -0.196 -1.793 -8.550 1.00 88.12 69 TYR A CA 1
ATOM 535 C C . TYR A 1 69 ? -1.410 -1.351 -9.371 1.00 88.12 69 TYR A C 1
ATOM 537 O O . TYR A 1 69 ? -2.501 -1.212 -8.826 1.00 88.12 69 TYR A O 1
ATOM 545 N N . ASP A 1 70 ? -1.242 -1.211 -10.686 1.00 87.12 70 ASP A N 1
ATOM 546 C CA . ASP A 1 70 ? -2.307 -0.776 -11.596 1.00 87.12 70 ASP A CA 1
ATOM 547 C C . ASP A 1 70 ? -3.411 -1.823 -11.728 1.00 87.12 70 ASP A C 1
ATOM 549 O O . ASP A 1 70 ? -4.586 -1.493 -11.583 1.00 87.12 70 ASP A O 1
ATOM 553 N N . ILE A 1 71 ? -3.034 -3.097 -11.877 1.00 89.00 71 ILE A N 1
ATOM 554 C CA . ILE A 1 71 ? -3.988 -4.215 -11.865 1.00 89.00 71 ILE A CA 1
ATOM 555 C C . ILE A 1 71 ? -4.758 -4.245 -10.540 1.00 89.00 71 ILE A C 1
ATOM 557 O O . ILE A 1 71 ? -5.967 -4.466 -10.529 1.00 89.00 71 ILE A O 1
ATOM 561 N N . THR A 1 72 ? -4.080 -3.999 -9.416 1.00 92.06 72 THR A N 1
ATOM 562 C CA . THR A 1 72 ? -4.732 -3.957 -8.101 1.00 92.06 72 THR A CA 1
ATOM 563 C C . THR A 1 72 ? -5.759 -2.827 -8.027 1.00 92.06 72 THR A C 1
ATOM 565 O O . THR A 1 72 ? -6.876 -3.073 -7.579 1.00 92.06 72 THR A O 1
ATOM 568 N N . ILE A 1 73 ? -5.434 -1.619 -8.507 1.00 91.94 73 ILE A N 1
ATOM 569 C CA . ILE A 1 73 ? -6.386 -0.496 -8.566 1.00 91.94 73 ILE A CA 1
ATOM 570 C C . ILE A 1 73 ? -7.609 -0.875 -9.411 1.00 91.94 73 ILE A C 1
ATOM 572 O O . ILE A 1 73 ? -8.736 -0.730 -8.941 1.00 91.94 73 ILE A O 1
ATOM 576 N N . GLU A 1 74 ? -7.401 -1.400 -10.620 1.00 90.44 74 GLU A N 1
ATOM 577 C CA . GLU A 1 74 ? -8.486 -1.773 -11.537 1.00 90.44 74 GLU A CA 1
ATOM 578 C C . GLU A 1 74 ? -9.386 -2.868 -10.941 1.00 90.44 74 GLU A C 1
ATOM 580 O O . GLU A 1 74 ? -10.616 -2.786 -10.990 1.00 90.44 74 GLU A O 1
ATOM 585 N N . MET A 1 75 ? -8.788 -3.877 -10.298 1.00 91.56 75 MET A N 1
ATOM 586 C CA . MET A 1 75 ? -9.537 -4.929 -9.614 1.00 91.56 75 MET A CA 1
ATOM 587 C C . MET A 1 75 ? -10.350 -4.379 -8.443 1.00 91.56 75 MET A C 1
ATOM 589 O O . MET A 1 75 ? -11.523 -4.729 -8.313 1.00 91.56 75 MET A O 1
ATOM 593 N N . LEU A 1 76 ? -9.769 -3.510 -7.612 1.00 93.44 76 LEU A N 1
ATOM 594 C CA . LEU A 1 76 ? -10.478 -2.892 -6.490 1.00 93.44 76 LEU A CA 1
ATOM 595 C C . LEU A 1 76 ? -11.649 -2.022 -6.974 1.00 93.44 76 LEU A C 1
ATOM 597 O O . LEU A 1 76 ? -12.738 -2.115 -6.406 1.00 93.44 76 LEU A O 1
ATOM 601 N N . GLN A 1 77 ? -11.453 -1.239 -8.041 1.00 92.56 77 GLN A N 1
ATOM 602 C CA . GLN A 1 77 ? -12.502 -0.439 -8.684 1.00 92.56 77 GLN A CA 1
ATOM 603 C C . GLN A 1 77 ? -13.655 -1.323 -9.157 1.00 92.56 77 GLN A C 1
ATOM 605 O O . GLN A 1 77 ? -14.787 -1.157 -8.703 1.00 92.56 77 GLN A O 1
ATOM 610 N N . LYS A 1 78 ? -13.356 -2.341 -9.969 1.00 90.44 78 LYS A N 1
ATOM 611 C CA . LYS A 1 78 ? -14.362 -3.263 -10.509 1.00 90.44 78 LYS A CA 1
ATOM 612 C C . LYS A 1 78 ? -15.087 -4.045 -9.410 1.00 90.44 78 LYS A C 1
ATOM 614 O O . LYS A 1 78 ? -16.302 -4.215 -9.465 1.00 90.44 78 LYS A O 1
ATOM 619 N N . MET A 1 79 ? -14.373 -4.485 -8.368 1.00 92.25 79 MET A N 1
ATOM 620 C CA . MET A 1 79 ? -14.985 -5.136 -7.202 1.00 92.25 79 MET A CA 1
ATOM 621 C C . MET A 1 79 ? -15.940 -4.197 -6.463 1.00 92.25 79 MET A C 1
ATOM 623 O O . MET A 1 79 ? -17.027 -4.626 -6.077 1.00 92.25 79 MET A O 1
ATOM 627 N N . LYS A 1 80 ? -15.552 -2.934 -6.258 1.00 92.69 80 LYS A N 1
ATOM 628 C CA . LYS A 1 80 ? -16.391 -1.939 -5.587 1.00 92.69 80 LYS A CA 1
ATOM 629 C C . LYS A 1 80 ? -17.640 -1.618 -6.409 1.00 92.69 80 LYS A C 1
ATOM 631 O O . LYS A 1 80 ? -18.726 -1.575 -5.840 1.00 92.69 80 LYS A O 1
ATOM 636 N N . GLU A 1 81 ? -17.501 -1.455 -7.722 1.00 92.00 81 GLU A N 1
ATOM 637 C CA . GLU A 1 81 ? -18.619 -1.217 -8.644 1.00 92.00 81 GLU A CA 1
ATOM 638 C C . GLU A 1 81 ? -19.620 -2.381 -8.656 1.00 92.00 81 GLU A C 1
ATOM 640 O O . GLU A 1 81 ? -20.823 -2.165 -8.530 1.00 92.00 81 GLU A O 1
ATOM 645 N N . GLU A 1 82 ? -19.137 -3.623 -8.753 1.00 91.25 82 GLU A N 1
ATOM 646 C CA . GLU A 1 82 ? -20.000 -4.808 -8.841 1.00 91.25 82 GLU A CA 1
ATOM 647 C C . GLU A 1 82 ? -20.626 -5.207 -7.495 1.00 91.25 82 GLU A C 1
ATOM 649 O O . GLU A 1 82 ? -21.728 -5.757 -7.464 1.00 91.25 82 GLU A O 1
ATOM 654 N N . ARG A 1 83 ? -19.923 -4.980 -6.375 1.00 91.44 83 ARG A N 1
ATOM 655 C CA . ARG A 1 83 ? -20.291 -5.526 -5.050 1.00 91.44 83 ARG A CA 1
ATOM 656 C C . ARG A 1 83 ? -20.684 -4.462 -4.029 1.00 91.44 83 ARG A C 1
ATOM 658 O O . ARG A 1 83 ? -21.068 -4.800 -2.911 1.00 91.44 83 ARG A O 1
ATOM 665 N N . GLY A 1 84 ? -20.550 -3.184 -4.370 1.00 92.19 84 GLY A N 1
ATOM 666 C CA . GLY A 1 84 ? -20.858 -2.033 -3.519 1.00 92.19 84 GLY A CA 1
ATOM 667 C C . GLY A 1 84 ? -19.825 -1.735 -2.427 1.00 92.19 84 GLY A C 1
ATOM 668 O O . GLY A 1 84 ? -19.801 -0.625 -1.902 1.00 92.19 84 GLY A O 1
ATOM 669 N N . SER A 1 85 ? -18.958 -2.688 -2.073 1.00 92.75 85 SER A N 1
ATOM 670 C CA . SER A 1 85 ? -17.866 -2.467 -1.120 1.00 92.75 85 SER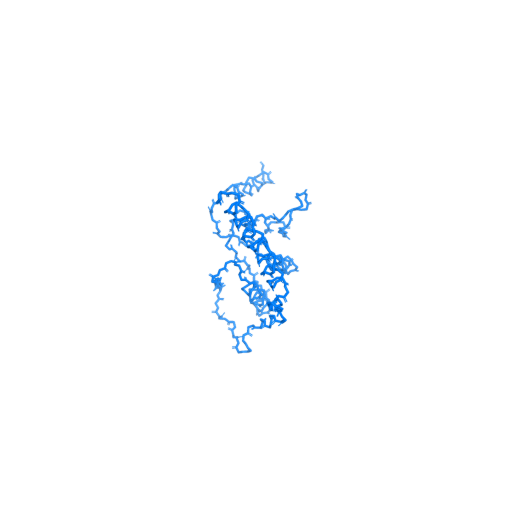 A CA 1
ATOM 671 C C . SER A 1 85 ? -16.675 -3.384 -1.385 1.00 92.75 85 SER A C 1
ATOM 673 O O . SER A 1 85 ? -16.812 -4.476 -1.939 1.00 92.75 85 SER A O 1
ATOM 675 N N . VAL A 1 86 ? -15.498 -2.926 -0.964 1.00 95.94 86 VAL A N 1
ATOM 676 C CA . VAL A 1 86 ? -14.241 -3.672 -1.015 1.00 95.94 86 VAL A CA 1
ATOM 677 C C . VAL A 1 86 ? -13.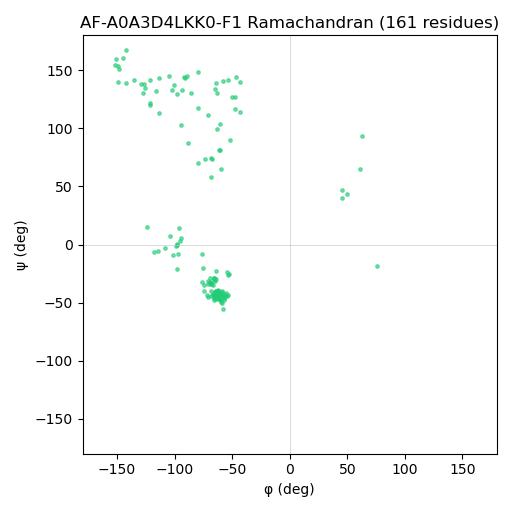365 -3.244 0.162 1.00 95.94 86 VAL A C 1
ATOM 679 O O . VAL A 1 86 ? -13.477 -2.120 0.648 1.00 95.94 86 VAL A O 1
ATOM 682 N N . ALA A 1 87 ? -12.512 -4.148 0.632 1.00 96.06 87 ALA A N 1
ATOM 683 C CA . ALA A 1 87 ? -11.434 -3.842 1.561 1.00 96.06 87 ALA A CA 1
ATOM 684 C C . ALA A 1 87 ? -10.112 -4.238 0.908 1.00 96.06 87 ALA A C 1
ATOM 686 O O . ALA A 1 87 ? -10.045 -5.266 0.227 1.00 96.06 87 ALA A O 1
ATOM 687 N N . PHE A 1 88 ? -9.078 -3.434 1.122 1.00 96.19 88 PHE A N 1
ATOM 688 C CA . PHE A 1 88 ? -7.741 -3.699 0.618 1.00 96.19 88 PHE A CA 1
ATOM 689 C C . PHE A 1 88 ? -6.857 -4.243 1.739 1.00 96.19 88 PHE A C 1
ATOM 691 O O . PHE A 1 88 ? -6.837 -3.718 2.851 1.00 96.19 88 PHE A O 1
ATOM 698 N N . VAL A 1 89 ? -6.135 -5.319 1.447 1.00 96.00 89 VAL A N 1
ATOM 699 C CA . VAL A 1 89 ? -5.209 -5.950 2.382 1.00 96.00 89 VAL A CA 1
ATOM 700 C C . VAL A 1 89 ? -3.828 -5.945 1.746 1.00 96.00 89 VAL A C 1
ATOM 702 O O . VAL A 1 89 ? -3.657 -6.493 0.658 1.00 96.00 89 VAL A O 1
ATOM 705 N N . LEU A 1 90 ? -2.863 -5.324 2.417 1.00 94.12 90 LEU A N 1
ATOM 706 C CA . LEU A 1 90 ? -1.494 -5.155 1.944 1.00 94.12 90 LEU A CA 1
ATOM 707 C C . LEU A 1 90 ? -0.529 -5.959 2.823 1.00 94.12 90 LEU A C 1
ATOM 709 O O . LEU A 1 90 ? -0.704 -6.038 4.041 1.00 94.12 90 LEU A O 1
ATOM 713 N N . GLU A 1 91 ? 0.507 -6.531 2.209 1.00 93.75 91 GLU A N 1
ATOM 714 C CA . GLU A 1 91 ? 1.660 -7.116 2.905 1.00 93.75 91 GLU A CA 1
ATOM 715 C C . GLU A 1 91 ? 2.479 -6.006 3.588 1.00 93.75 91 GLU A C 1
ATOM 717 O O . GLU A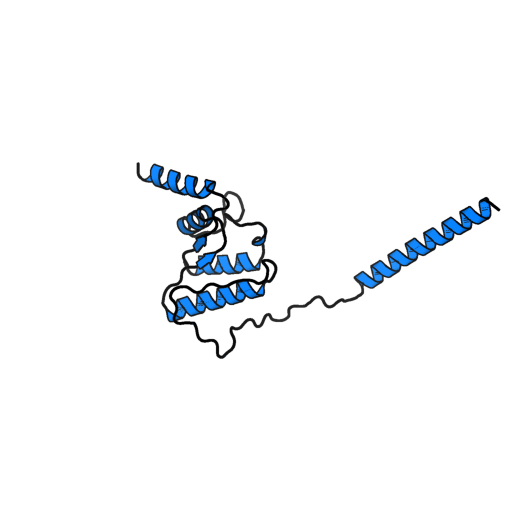 1 91 ? 3.525 -5.588 3.106 1.00 93.75 91 GLU A O 1
ATOM 722 N N . GLU A 1 92 ? 1.936 -5.483 4.682 1.00 91.81 92 GLU A N 1
ATOM 723 C CA . GLU A 1 92 ? 2.470 -4.392 5.493 1.00 91.81 92 GLU A CA 1
ATOM 724 C C . GLU A 1 92 ? 2.145 -4.646 6.969 1.00 91.81 92 GLU A C 1
ATOM 726 O O . GLU A 1 92 ? 1.235 -5.421 7.281 1.00 91.81 92 GLU A O 1
ATOM 731 N N . LEU A 1 93 ? 2.865 -3.998 7.885 1.00 93.38 93 LEU A N 1
ATOM 732 C CA . LEU A 1 93 ? 2.668 -4.120 9.321 1.00 93.38 93 LEU A CA 1
ATOM 733 C C . LEU A 1 93 ? 1.202 -3.919 9.722 1.00 93.38 93 LEU A C 1
ATOM 735 O O . LEU A 1 93 ? 0.575 -2.893 9.454 1.00 93.38 93 LEU A O 1
ATOM 739 N N . THR A 1 94 ? 0.672 -4.891 10.464 1.00 93.44 94 THR A N 1
ATOM 740 C CA . THR A 1 94 ? -0.713 -4.889 10.960 1.00 93.44 94 THR A CA 1
ATOM 741 C C . THR A 1 94 ? -1.048 -3.602 11.720 1.00 93.44 94 THR A C 1
ATOM 743 O O . THR A 1 94 ? -2.114 -3.018 11.527 1.00 93.44 94 THR A O 1
ATOM 746 N N . GLY A 1 95 ? -0.134 -3.143 12.580 1.00 92.06 95 GLY A N 1
ATOM 747 C CA . GLY A 1 95 ? -0.333 -1.932 13.374 1.00 92.06 95 GLY A CA 1
ATOM 748 C C . GLY A 1 95 ? -0.346 -0.651 12.539 1.00 92.06 95 GLY A C 1
ATOM 749 O O . GLY A 1 95 ? -1.110 0.262 12.844 1.00 92.06 95 GLY A O 1
ATOM 750 N N . ASP A 1 96 ? 0.442 -0.603 11.466 1.00 91.12 96 ASP A N 1
ATOM 751 C CA . ASP A 1 96 ? 0.455 0.534 10.548 1.00 91.12 96 ASP A CA 1
ATOM 752 C C . ASP A 1 96 ? -0.829 0.585 9.723 1.00 91.12 96 ASP A C 1
ATOM 754 O O . ASP A 1 96 ? -1.485 1.624 9.681 1.00 91.12 96 ASP A O 1
ATOM 758 N N . GLY A 1 97 ? -1.271 -0.554 9.181 1.00 92.44 97 GLY A N 1
ATOM 759 C CA . GLY A 1 97 ? -2.573 -0.652 8.521 1.00 92.44 97 GLY A CA 1
ATOM 760 C C . GLY A 1 97 ? -3.727 -0.239 9.440 1.00 92.44 97 GLY A C 1
ATOM 761 O O . GLY A 1 97 ? -4.588 0.539 9.039 1.00 92.44 97 GLY A O 1
ATOM 762 N N . ALA A 1 98 ? -3.711 -0.672 10.706 1.00 92.12 98 ALA A N 1
ATOM 763 C CA . ALA A 1 98 ? -4.710 -0.258 11.690 1.00 92.12 98 ALA A CA 1
ATOM 764 C C . ALA A 1 98 ? -4.712 1.264 11.919 1.00 92.12 98 ALA A C 1
ATOM 766 O O . ALA A 1 98 ? -5.783 1.869 11.951 1.00 92.12 98 ALA A O 1
ATOM 767 N N . ARG A 1 99 ? -3.533 1.893 12.031 1.00 90.06 99 ARG A N 1
ATOM 768 C CA . ARG A 1 99 ? -3.415 3.351 12.168 1.00 90.06 99 ARG A CA 1
ATOM 769 C C . ARG A 1 99 ? -3.937 4.077 10.928 1.00 90.06 99 ARG A C 1
ATOM 771 O O . ARG A 1 99 ? -4.722 5.009 11.077 1.00 90.06 99 ARG A O 1
ATOM 778 N N . ILE A 1 100 ? -3.542 3.639 9.730 1.00 90.62 100 ILE A N 1
ATOM 779 C CA . ILE A 1 100 ? -4.015 4.203 8.455 1.00 90.62 100 ILE A CA 1
ATOM 780 C C . ILE A 1 100 ? -5.540 4.136 8.381 1.00 90.62 100 ILE A C 1
ATOM 782 O O . ILE A 1 100 ? -6.183 5.127 8.038 1.00 90.62 100 ILE A O 1
ATOM 786 N N . ASN A 1 101 ? -6.123 2.996 8.759 1.00 91.19 101 ASN A N 1
ATOM 787 C CA . ASN A 1 101 ? -7.567 2.800 8.746 1.00 91.19 101 ASN A CA 1
ATOM 788 C C . ASN A 1 101 ? -8.297 3.656 9.788 1.00 91.19 101 ASN A C 1
ATOM 790 O O . ASN A 1 101 ? -9.420 4.070 9.549 1.00 91.19 101 ASN A O 1
ATOM 794 N N . GLN A 1 102 ? -7.693 3.928 10.948 1.00 88.62 102 GLN A N 1
ATOM 795 C CA . GLN A 1 102 ? -8.302 4.789 11.969 1.00 88.62 102 GLN A CA 1
ATOM 796 C C . GLN A 1 102 ? -8.394 6.248 11.523 1.00 88.62 102 GLN A C 1
ATOM 798 O O . GLN A 1 102 ? -9.391 6.910 11.800 1.00 88.62 102 GLN A O 1
ATOM 803 N N . ILE A 1 103 ? -7.357 6.749 10.849 1.00 87.44 103 ILE A N 1
ATOM 804 C CA . ILE A 1 103 ? -7.290 8.157 10.439 1.00 87.44 103 ILE A CA 1
ATOM 805 C C . ILE A 1 103 ? -7.702 8.381 8.976 1.00 87.44 103 ILE A C 1
ATOM 807 O O . ILE A 1 103 ? -7.663 9.517 8.506 1.00 87.44 103 ILE A O 1
ATOM 811 N N . HIS A 1 104 ? -8.042 7.310 8.248 1.00 87.44 104 HIS A N 1
ATOM 812 C CA . HIS A 1 104 ? -8.326 7.307 6.806 1.00 87.44 104 HIS A CA 1
ATOM 813 C C . HIS A 1 104 ? -7.286 8.105 5.988 1.00 87.44 104 HIS A C 1
ATOM 815 O O . HIS A 1 104 ? -7.595 8.845 5.050 1.00 87.44 104 HIS A O 1
ATOM 821 N N . SER A 1 105 ? -6.012 7.975 6.364 1.00 87.88 105 SER A N 1
ATOM 822 C CA . SER A 1 105 ? -4.880 8.644 5.722 1.00 87.88 105 SER A CA 1
ATOM 823 C C . SER A 1 105 ? -3.633 7.780 5.838 1.00 87.88 105 SER A C 1
ATOM 825 O O . SER A 1 105 ? -3.367 7.185 6.877 1.00 87.88 105 SER A O 1
ATOM 827 N N . TYR A 1 106 ? -2.851 7.738 4.764 1.00 87.06 106 TYR A N 1
ATOM 828 C CA . TYR A 1 106 ? -1.574 7.028 4.688 1.00 87.06 106 TYR A CA 1
ATOM 829 C C . TYR A 1 106 ? -0.372 7.979 4.774 1.00 87.06 106 TYR A C 1
ATOM 831 O O . TYR A 1 106 ? 0.768 7.569 4.575 1.00 87.06 106 TYR A O 1
ATOM 839 N N . TYR A 1 107 ? -0.628 9.257 5.054 1.00 86.25 107 TYR A N 1
ATOM 840 C CA . TYR A 1 107 ? 0.377 10.299 5.197 1.00 86.25 107 TYR A CA 1
ATOM 841 C C . TYR A 1 107 ? 0.198 10.997 6.543 1.00 86.25 107 TYR A C 1
ATOM 843 O O . TYR A 1 107 ? -0.931 11.293 6.946 1.00 86.25 107 TYR A O 1
ATOM 851 N N . ASP A 1 108 ? 1.314 11.209 7.232 1.00 82.38 108 ASP A N 1
ATOM 852 C CA . ASP A 1 108 ? 1.418 11.972 8.468 1.00 82.38 108 ASP A CA 1
ATOM 853 C C . ASP A 1 108 ? 1.797 13.410 8.103 1.00 82.38 108 ASP A C 1
ATOM 855 O O . ASP A 1 108 ? 2.948 13.682 7.753 1.00 82.38 108 ASP A O 1
ATOM 859 N N . ASP A 1 109 ? 0.815 14.313 8.137 1.00 80.94 109 ASP A N 1
ATOM 860 C CA . ASP A 1 109 ? 1.011 15.721 7.777 1.00 80.94 109 ASP A CA 1
ATOM 861 C C . ASP A 1 109 ? 1.940 16.448 8.765 1.00 80.94 109 ASP A C 1
ATOM 863 O O . ASP A 1 109 ? 2.653 17.364 8.367 1.00 80.94 109 ASP A O 1
ATOM 867 N N . GLU A 1 110 ? 1.983 16.034 10.038 1.00 82.38 110 GLU A N 1
ATOM 868 C CA . GLU A 1 110 ? 2.849 16.659 11.049 1.00 82.38 110 GLU A CA 1
ATOM 869 C C . GLU A 1 110 ? 4.318 16.276 10.858 1.00 82.38 110 GLU A C 1
ATOM 871 O O . GLU A 1 110 ? 5.220 17.069 11.127 1.00 82.38 110 GLU A O 1
ATOM 876 N N . GLN A 1 111 ? 4.559 15.039 10.423 1.00 80.00 111 GLN A N 1
ATOM 877 C CA . GLN A 1 111 ? 5.899 14.491 10.208 1.00 80.00 111 GLN A CA 1
ATOM 878 C C . GLN A 1 111 ? 6.347 14.553 8.742 1.00 80.00 111 GLN A C 1
ATOM 880 O O . GLN A 1 111 ? 7.437 14.072 8.431 1.00 80.00 111 GLN A O 1
ATOM 885 N N . GLU A 1 112 ? 5.500 15.086 7.857 1.00 82.25 112 GLU A N 1
ATOM 886 C CA . GLU A 1 112 ? 5.698 15.164 6.407 1.00 82.25 112 GLU A CA 1
ATOM 887 C C . GLU A 1 112 ? 6.214 13.844 5.801 1.00 82.25 112 GLU A C 1
ATOM 889 O O . GLU A 1 112 ? 7.175 13.814 5.027 1.00 82.25 112 GLU A O 1
ATOM 894 N N . ARG A 1 113 ? 5.595 12.716 6.179 1.00 78.44 113 ARG A N 1
ATOM 895 C CA . ARG A 1 113 ? 6.018 11.389 5.704 1.00 78.44 113 ARG A CA 1
ATOM 896 C C . ARG A 1 113 ? 4.867 10.388 5.594 1.00 78.44 113 ARG A C 1
ATOM 898 O O . ARG A 1 113 ? 3.913 10.471 6.366 1.00 78.44 113 ARG A O 1
ATOM 905 N N . PRO A 1 114 ? 4.971 9.377 4.711 1.00 78.62 114 PRO A N 1
ATOM 906 C CA . PRO A 1 114 ? 4.035 8.261 4.698 1.00 78.62 114 PRO A CA 1
ATOM 907 C C . PRO A 1 114 ? 4.001 7.520 6.042 1.00 78.62 114 PRO A C 1
ATOM 909 O O . PRO A 1 114 ? 5.035 7.299 6.683 1.00 78.62 114 PRO A O 1
ATOM 912 N N . LEU A 1 115 ? 2.805 7.116 6.457 1.00 79.44 115 LEU A N 1
ATOM 913 C CA . LEU A 1 115 ? 2.592 6.242 7.600 1.00 79.44 115 LEU A CA 1
ATOM 914 C C . LEU A 1 115 ? 2.864 4.808 7.180 1.00 79.44 115 LEU A C 1
ATOM 916 O O . LEU A 1 115 ? 2.144 4.285 6.345 1.00 79.44 115 LEU A O 1
ATOM 920 N N . GLY A 1 116 ? 3.863 4.183 7.799 1.00 65.81 116 GLY A N 1
ATOM 921 C CA . GLY A 1 116 ? 3.917 2.730 7.869 1.00 65.81 116 GLY A CA 1
ATOM 922 C C . GLY A 1 116 ? 3.998 2.012 6.533 1.00 65.81 116 GLY A C 1
ATOM 923 O O . GLY A 1 116 ? 3.087 1.274 6.174 1.00 65.81 116 GLY A O 1
ATOM 924 N N . PHE A 1 117 ? 5.107 2.221 5.825 1.00 69.19 117 PHE A N 1
ATOM 925 C CA . PHE A 1 117 ? 5.437 1.409 4.667 1.00 69.19 117 PHE A CA 1
ATOM 926 C C . PHE A 1 117 ? 6.858 0.880 4.748 1.00 69.19 117 PHE A C 1
ATOM 928 O O . PHE A 1 117 ? 7.797 1.624 5.060 1.00 69.19 117 PHE A O 1
ATOM 935 N N . TYR A 1 118 ? 7.037 -0.387 4.386 1.00 77.81 118 TYR A N 1
ATOM 936 C CA . TYR A 1 118 ? 8.346 -0.892 4.009 1.00 77.81 118 TYR A CA 1
ATOM 937 C C . TYR A 1 118 ? 8.943 -0.016 2.904 1.00 77.81 118 TYR A C 1
ATOM 939 O O . TYR A 1 118 ? 8.257 0.398 1.969 1.00 77.81 118 TYR A O 1
ATOM 947 N N . ASN A 1 119 ? 10.257 0.220 2.962 1.00 83.31 119 ASN A N 1
ATOM 948 C CA . ASN A 1 119 ? 10.961 1.056 1.980 1.00 83.31 119 ASN A CA 1
ATOM 949 C C . ASN A 1 119 ? 10.725 0.617 0.522 1.00 83.31 119 ASN A C 1
ATOM 951 O O . ASN A 1 119 ? 10.808 1.442 -0.382 1.00 83.31 119 ASN A O 1
ATOM 955 N N . VAL A 1 120 ? 10.419 -0.666 0.291 1.00 84.88 120 VAL A N 1
ATOM 956 C CA . VAL A 1 120 ? 10.113 -1.216 -1.041 1.00 84.88 120 VAL A CA 1
ATOM 957 C C . VAL A 1 120 ? 8.842 -0.625 -1.663 1.00 84.88 120 VAL A C 1
ATOM 959 O O . VAL A 1 120 ? 8.721 -0.595 -2.884 1.00 84.88 120 VAL A O 1
ATOM 962 N N . TYR A 1 121 ? 7.933 -0.101 -0.842 1.00 87.38 121 TYR A N 1
ATOM 963 C CA . TYR A 1 121 ? 6.694 0.545 -1.269 1.00 87.38 121 TYR A CA 1
ATOM 964 C C . TYR A 1 121 ? 6.805 2.068 -1.376 1.00 87.38 121 TYR A C 1
ATOM 966 O O . TYR A 1 121 ? 5.826 2.729 -1.713 1.00 87.38 121 TYR A O 1
ATOM 974 N N . ASN A 1 122 ? 7.984 2.650 -1.136 1.00 86.25 122 ASN A N 1
ATOM 975 C CA . ASN A 1 122 ? 8.200 4.086 -1.298 1.00 86.25 122 ASN A CA 1
ATOM 976 C C . ASN A 1 122 ? 8.409 4.451 -2.780 1.00 86.25 122 ASN A C 1
ATOM 978 O O . ASN A 1 122 ? 9.520 4.755 -3.219 1.00 86.25 122 ASN A O 1
ATOM 982 N N . ASN A 1 123 ? 7.335 4.359 -3.562 1.00 85.81 123 ASN A N 1
ATOM 983 C CA . ASN A 1 123 ? 7.309 4.646 -4.992 1.00 85.81 123 ASN A CA 1
ATOM 984 C C . ASN A 1 123 ? 5.994 5.338 -5.407 1.00 85.81 123 ASN A C 1
ATOM 986 O O . ASN A 1 123 ? 5.027 5.418 -4.642 1.00 85.81 123 ASN A O 1
ATOM 990 N N . SER A 1 124 ? 5.969 5.882 -6.626 1.00 87.88 124 SER A N 1
ATOM 991 C CA . SER A 1 124 ? 4.826 6.639 -7.152 1.00 87.88 124 SER A CA 1
ATOM 992 C C . SER A 1 124 ? 3.568 5.793 -7.344 1.00 87.88 124 SER A C 1
ATOM 994 O O . SER A 1 124 ? 2.454 6.296 -7.208 1.00 87.88 124 SER A O 1
ATOM 996 N N . GLU A 1 125 ? 3.738 4.514 -7.645 1.00 88.56 125 GLU A N 1
ATOM 997 C CA . GLU A 1 125 ? 2.673 3.568 -7.935 1.00 88.56 125 GLU A CA 1
ATOM 998 C C . GLU A 1 125 ? 1.897 3.199 -6.674 1.00 88.56 125 GLU A C 1
ATOM 1000 O O . GLU A 1 125 ? 0.666 3.246 -6.677 1.00 88.56 125 GLU A O 1
ATOM 1005 N N . MET A 1 126 ? 2.602 2.949 -5.569 1.00 89.94 126 MET A N 1
ATOM 1006 C CA . MET A 1 126 ? 1.983 2.799 -4.258 1.00 89.94 126 MET A CA 1
ATOM 1007 C C . MET A 1 126 ? 1.259 4.082 -3.850 1.00 89.94 126 MET A C 1
ATOM 1009 O O . MET A 1 126 ? 0.112 4.025 -3.417 1.00 89.94 126 MET A O 1
ATOM 1013 N N . ASN A 1 127 ? 1.878 5.254 -4.036 1.00 88.25 127 ASN A N 1
ATOM 1014 C CA . ASN A 1 127 ? 1.221 6.521 -3.713 1.00 88.25 127 ASN A CA 1
ATOM 1015 C C . ASN A 1 127 ? -0.088 6.705 -4.502 1.00 88.25 127 ASN A C 1
ATOM 1017 O O . ASN A 1 127 ? -1.086 7.152 -3.938 1.00 88.25 127 ASN A O 1
ATOM 1021 N N . ARG A 1 128 ? -0.116 6.318 -5.784 1.00 90.50 128 ARG A N 1
ATOM 1022 C CA . ARG A 1 128 ? -1.331 6.324 -6.612 1.00 90.50 128 ARG A CA 1
ATOM 1023 C C . ARG A 1 128 ? -2.392 5.351 -6.085 1.00 90.50 128 ARG A C 1
ATOM 1025 O O . ARG A 1 128 ? -3.550 5.744 -5.966 1.00 90.50 128 ARG A O 1
ATOM 1032 N N . LEU A 1 129 ? -2.007 4.122 -5.739 1.00 91.50 129 LEU A N 1
ATOM 1033 C CA . LEU A 1 129 ? -2.913 3.124 -5.158 1.00 91.50 129 LEU A CA 1
ATOM 1034 C C . LEU A 1 129 ? -3.524 3.622 -3.840 1.00 91.50 129 LEU A C 1
ATOM 1036 O O . LEU A 1 129 ? -4.742 3.607 -3.678 1.00 91.50 129 LEU A O 1
ATOM 1040 N N . LEU A 1 130 ? -2.702 4.128 -2.923 1.00 91.50 130 LEU A N 1
ATOM 1041 C CA . LEU A 1 130 ? -3.160 4.634 -1.628 1.00 91.50 130 LEU A CA 1
ATOM 1042 C C . LEU A 1 130 ? -3.990 5.918 -1.756 1.00 91.50 130 LEU A C 1
ATOM 1044 O O . LEU A 1 130 ? -4.947 6.106 -1.006 1.00 91.50 130 LEU A O 1
ATOM 1048 N N . SER A 1 131 ? -3.672 6.776 -2.732 1.00 90.38 131 SER A N 1
ATOM 1049 C CA . SER A 1 131 ? -4.502 7.940 -3.073 1.00 90.38 131 SER A CA 1
ATOM 1050 C C . SER A 1 131 ? -5.911 7.511 -3.467 1.00 90.38 131 SER A C 1
ATOM 1052 O O . SER A 1 131 ? -6.876 8.106 -2.994 1.00 90.38 131 SER A O 1
ATOM 1054 N N . TRP A 1 132 ? -6.030 6.462 -4.288 1.00 92.62 132 TRP A N 1
ATOM 1055 C CA . TRP A 1 132 ? -7.323 5.906 -4.677 1.00 92.62 132 TRP A CA 1
ATOM 1056 C C . TRP A 1 132 ? -8.061 5.289 -3.482 1.00 92.62 132 TRP A C 1
ATOM 1058 O O . TRP A 1 132 ? -9.231 5.589 -3.266 1.00 92.62 132 TRP A O 1
ATOM 1068 N N . VAL A 1 133 ? -7.372 4.495 -2.653 1.00 92.81 133 VAL A N 1
ATOM 1069 C CA . VAL A 1 133 ? -7.946 3.918 -1.420 1.00 92.81 133 VAL A CA 1
ATOM 1070 C C . VAL A 1 133 ? -8.523 5.015 -0.521 1.00 92.81 133 VAL A C 1
ATOM 1072 O O . VAL A 1 133 ? -9.649 4.886 -0.043 1.00 92.81 133 VAL A O 1
ATOM 1075 N N . LYS A 1 134 ? -7.787 6.120 -0.345 1.00 91.38 134 LYS A N 1
ATOM 1076 C CA . LYS A 1 134 ? -8.230 7.287 0.427 1.00 91.38 134 LYS A CA 1
ATOM 1077 C C . LYS A 1 134 ? -9.421 7.994 -0.222 1.00 91.38 134 LYS A C 1
ATOM 1079 O O . LYS A 1 134 ? -10.383 8.301 0.474 1.00 91.38 134 LYS A O 1
ATOM 1084 N N . SER A 1 135 ? -9.375 8.275 -1.528 1.00 92.25 135 SER A N 1
ATOM 1085 C CA . SER A 1 135 ? -10.459 8.997 -2.214 1.00 92.25 135 SER A CA 1
ATOM 1086 C C . SER A 1 135 ? -11.766 8.212 -2.239 1.00 92.25 135 SER A C 1
ATOM 1088 O O . SER A 1 135 ? -12.841 8.802 -2.221 1.00 92.25 135 SER A O 1
ATOM 1090 N N . GLU A 1 136 ? -11.665 6.886 -2.273 1.00 93.44 136 GLU A N 1
ATOM 1091 C CA . GLU A 1 136 ? -12.795 5.967 -2.325 1.00 93.44 136 GLU A CA 1
ATOM 1092 C C . GLU A 1 136 ? -13.240 5.454 -0.950 1.00 93.44 136 GLU A C 1
ATOM 1094 O O . GLU A 1 136 ? -14.120 4.594 -0.895 1.00 93.44 136 GLU A O 1
ATOM 1099 N N . ASP A 1 137 ? -12.657 5.957 0.141 1.00 92.12 137 ASP A N 1
ATOM 1100 C CA . ASP A 1 137 ? -12.960 5.540 1.516 1.00 92.12 137 ASP A CA 1
ATOM 1101 C C . ASP A 1 137 ? -12.933 4.007 1.702 1.00 92.12 137 ASP A C 1
ATOM 1103 O O . ASP A 1 137 ? -13.824 3.381 2.280 1.00 92.12 137 ASP A O 1
ATOM 1107 N N . VAL A 1 138 ? -11.916 3.369 1.119 1.00 94.44 138 VAL A N 1
ATOM 1108 C CA . VAL A 1 138 ? -11.713 1.921 1.202 1.00 94.44 138 VAL A CA 1
ATOM 1109 C C . VAL A 1 138 ? -10.938 1.597 2.474 1.00 94.44 138 VAL A C 1
ATOM 1111 O O . VAL A 1 138 ? -9.875 2.161 2.725 1.00 94.44 138 VAL A O 1
ATOM 1114 N N . ASN A 1 139 ? -11.438 0.636 3.257 1.00 95.25 139 ASN A N 1
ATOM 1115 C CA . ASN A 1 139 ? -10.702 0.148 4.422 1.00 95.25 139 ASN A CA 1
ATOM 1116 C C . ASN A 1 139 ? -9.400 -0.543 3.988 1.00 95.25 139 ASN A C 1
ATOM 1118 O O . ASN A 1 139 ? -9.422 -1.394 3.091 1.00 95.25 139 ASN A O 1
ATOM 1122 N N . LEU A 1 140 ? -8.298 -0.216 4.663 1.00 94.25 140 LEU A N 1
ATOM 1123 C CA . LEU A 1 140 ? -6.964 -0.765 4.426 1.00 94.25 140 LEU A CA 1
ATOM 1124 C C . LEU A 1 140 ? -6.485 -1.539 5.653 1.00 94.25 140 LEU A C 1
ATOM 1126 O O . LEU A 1 140 ? -6.510 -1.032 6.772 1.00 94.25 140 LEU A O 1
ATOM 1130 N N . TYR A 1 141 ? -5.983 -2.753 5.437 1.00 94.81 141 TYR A N 1
ATOM 1131 C CA . TYR A 1 141 ? -5.415 -3.587 6.493 1.00 94.81 141 TYR A CA 1
ATOM 1132 C C . TYR A 1 141 ? -4.009 -4.060 6.130 1.00 94.81 141 TYR A C 1
ATOM 1134 O O . TYR A 1 141 ? -3.762 -4.486 5.005 1.00 94.81 141 TYR A O 1
ATOM 1142 N N . GLY A 1 142 ? -3.104 -4.026 7.107 1.00 94.31 142 GLY A N 1
ATOM 1143 C CA . GLY A 1 142 ? -1.815 -4.711 7.040 1.00 94.31 142 GLY A CA 1
ATOM 1144 C C . GLY A 1 142 ? -1.941 -6.132 7.590 1.00 94.31 142 GLY A C 1
ATOM 1145 O O . GLY A 1 142 ? -2.715 -6.360 8.523 1.00 94.31 142 GLY A O 1
ATOM 1146 N N . ILE A 1 143 ? -1.203 -7.084 7.022 1.00 94.94 143 ILE A N 1
ATOM 1147 C CA . ILE A 1 143 ? -1.174 -8.489 7.478 1.00 94.94 143 ILE A CA 1
ATOM 1148 C C . ILE A 1 143 ? 0.194 -8.967 7.959 1.00 94.94 143 ILE A C 1
ATOM 1150 O O . ILE A 1 143 ? 0.294 -10.075 8.488 1.00 94.94 143 ILE A O 1
ATOM 1154 N N . ASP A 1 144 ? 1.241 -8.161 7.804 1.00 94.19 144 ASP A N 1
ATOM 1155 C CA . ASP A 1 144 ? 2.574 -8.514 8.268 1.00 94.19 144 ASP A CA 1
ATOM 1156 C C . ASP A 1 144 ? 2.713 -8.264 9.785 1.00 94.19 144 ASP A C 1
ATOM 1158 O O . ASP A 1 144 ? 2.077 -7.383 10.379 1.00 94.19 144 ASP A O 1
ATOM 1162 N N . ILE A 1 145 ? 3.542 -9.084 10.426 1.00 92.75 145 ILE A N 1
ATOM 1163 C CA . ILE A 1 145 ? 3.792 -9.141 11.868 1.00 92.75 145 ILE A CA 1
ATOM 1164 C C . ILE A 1 145 ? 5.276 -8.963 12.213 1.00 92.75 145 ILE A C 1
ATOM 1166 O O . ILE A 1 145 ? 5.680 -9.249 13.341 1.00 92.75 145 ILE A O 1
ATOM 1170 N N . GLN A 1 146 ? 6.100 -8.477 11.277 1.00 90.56 146 GLN A N 1
ATOM 1171 C CA . GLN A 1 146 ? 7.524 -8.201 11.531 1.00 90.56 146 GLN A CA 1
ATOM 1172 C C . GLN A 1 146 ? 7.765 -7.260 12.730 1.00 90.56 146 GLN A C 1
ATOM 1174 O O . GLN A 1 146 ? 8.837 -7.296 13.333 1.00 90.56 146 GLN A O 1
ATOM 1179 N N . SER A 1 147 ? 6.784 -6.432 13.104 1.00 89.75 147 SER A N 1
ATOM 1180 C CA . SER A 1 147 ? 6.828 -5.573 14.290 1.00 89.75 147 SER A CA 1
ATOM 1181 C C . SER A 1 147 ? 5.465 -5.483 14.972 1.00 89.75 147 SER A C 1
ATOM 1183 O O . SER A 1 147 ? 4.433 -5.337 14.323 1.00 89.75 147 SER A O 1
ATOM 1185 N N . ILE A 1 148 ? 5.472 -5.513 16.307 1.00 90.00 148 ILE A N 1
ATOM 1186 C CA . ILE A 1 148 ? 4.272 -5.369 17.147 1.00 90.00 148 ILE A CA 1
ATOM 1187 C C . ILE A 1 148 ? 4.121 -3.9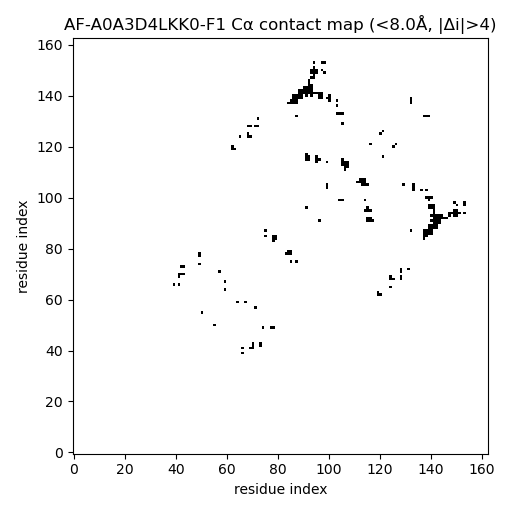60 17.741 1.00 90.00 148 ILE A C 1
ATOM 1189 O O . ILE A 1 148 ? 3.090 -3.646 18.330 1.00 90.00 148 ILE A O 1
ATOM 1193 N N . TYR A 1 149 ? 5.139 -3.101 17.606 1.00 90.06 149 TYR A N 1
ATOM 1194 C CA . TYR A 1 149 ? 5.198 -1.810 18.301 1.00 90.06 149 TYR A CA 1
ATOM 1195 C C . TYR A 1 149 ? 3.979 -0.930 17.984 1.00 90.06 149 TYR A C 1
ATOM 1197 O O . TYR A 1 149 ? 3.296 -0.474 18.897 1.00 90.06 149 TYR A O 1
ATOM 1205 N N . GLN A 1 150 ? 3.626 -0.809 16.704 1.00 87.06 150 GLN A N 1
ATOM 1206 C CA . GLN A 1 150 ? 2.506 0.039 16.283 1.00 87.06 150 GLN A CA 1
ATOM 1207 C C . GLN A 1 150 ? 1.155 -0.532 16.688 1.00 87.06 150 GLN A C 1
ATOM 1209 O O . GLN A 1 150 ? 0.269 0.211 17.095 1.00 87.06 150 GLN A O 1
ATOM 1214 N N . THR A 1 151 ? 1.020 -1.857 16.688 1.00 91.56 151 THR A N 1
ATOM 1215 C CA . THR A 1 151 ? -0.172 -2.528 17.212 1.00 91.56 151 THR A CA 1
ATOM 1216 C C . THR A 1 151 ? -0.370 -2.212 18.694 1.00 91.56 151 THR A C 1
ATOM 1218 O O . THR A 1 151 ? -1.484 -1.918 19.122 1.00 91.56 151 THR A O 1
ATOM 1221 N N . VAL A 1 152 ? 0.709 -2.231 19.486 1.00 94.25 152 VAL A N 1
ATOM 1222 C CA . VAL A 1 152 ? 0.658 -1.868 20.909 1.00 94.25 152 VAL A CA 1
ATOM 1223 C C . VAL A 1 152 ? 0.245 -0.408 21.090 1.00 94.25 152 VAL A C 1
ATOM 1225 O O . VAL A 1 152 ? -0.592 -0.134 21.945 1.00 94.25 152 VAL A O 1
ATOM 1228 N N . GLU A 1 153 ? 0.788 0.518 20.299 1.00 90.56 153 GLU A N 1
ATOM 1229 C CA . GLU A 1 153 ? 0.428 1.941 20.379 1.00 90.56 153 GLU A CA 1
ATOM 1230 C C . GLU A 1 153 ? -1.041 2.191 20.007 1.00 90.56 153 GLU A C 1
ATOM 1232 O O . GLU A 1 153 ? -1.748 2.877 20.744 1.00 90.56 153 GLU A O 1
ATOM 1237 N N . VAL A 1 154 ? -1.546 1.554 18.946 1.00 89.19 154 VAL A N 1
ATOM 1238 C CA . VAL A 1 154 ? -2.971 1.604 18.573 1.00 89.19 154 VAL A CA 1
ATOM 1239 C C . VAL A 1 154 ? -3.864 1.124 19.725 1.00 89.19 154 VAL A C 1
ATOM 1241 O O . VAL A 1 154 ? -4.847 1.784 20.065 1.00 89.19 154 VAL A O 1
ATOM 1244 N N . ILE A 1 155 ? -3.514 0.003 20.367 1.00 92.88 155 ILE A N 1
ATOM 1245 C CA . ILE A 1 155 ? -4.276 -0.538 21.504 1.00 92.88 155 ILE A CA 1
ATOM 1246 C C . ILE A 1 155 ? -4.209 0.399 22.713 1.00 92.88 155 ILE A C 1
ATOM 1248 O O . ILE A 1 155 ? -5.234 0.654 23.342 1.00 92.88 155 ILE A O 1
ATOM 1252 N N . LYS A 1 156 ? -3.026 0.922 23.054 1.00 94.12 156 LYS A N 1
ATOM 1253 C CA . LYS A 1 156 ? -2.867 1.865 24.173 1.00 94.12 156 LYS A CA 1
ATOM 1254 C C . LYS A 1 156 ? -3.714 3.116 23.975 1.00 94.12 156 LYS A C 1
ATOM 1256 O O . LYS A 1 156 ? -4.399 3.519 24.909 1.00 94.12 156 LYS A O 1
ATOM 1261 N N . ASN A 1 157 ? -3.696 3.696 22.776 1.00 90.00 157 ASN A N 1
ATOM 1262 C CA . ASN A 1 157 ? -4.490 4.881 22.460 1.00 90.00 157 ASN A CA 1
ATOM 1263 C C . ASN A 1 157 ? -5.984 4.591 22.610 1.00 90.00 157 ASN A C 1
ATOM 1265 O O . ASN A 1 157 ? -6.679 5.323 23.308 1.00 90.00 157 ASN A O 1
ATOM 1269 N N . PHE A 1 158 ? -6.451 3.462 22.070 1.00 90.19 158 PHE A N 1
ATOM 1270 C CA . PHE A 1 158 ? -7.837 3.028 22.238 1.00 90.19 158 PHE A CA 1
ATOM 1271 C C . PHE A 1 158 ? -8.242 2.876 23.714 1.00 90.19 158 PHE A C 1
ATOM 1273 O O . PHE A 1 158 ? -9.334 3.289 24.100 1.00 90.19 158 PHE A O 1
ATOM 1280 N N . LEU A 1 159 ? -7.377 2.288 24.549 1.00 93.25 159 LEU A N 1
ATOM 1281 C CA . LEU A 1 159 ? -7.646 2.120 25.980 1.00 93.25 159 LEU A CA 1
ATOM 1282 C C . LEU A 1 159 ? -7.689 3.467 26.716 1.00 93.25 159 LEU A C 1
ATOM 1284 O O . LEU A 1 159 ? -8.598 3.677 27.512 1.00 93.25 159 LEU A O 1
ATOM 1288 N N . ASN A 1 160 ? -6.763 4.379 26.414 1.00 92.12 160 ASN A N 1
ATOM 1289 C CA . ASN A 1 160 ? -6.696 5.707 27.034 1.00 92.12 160 ASN A CA 1
ATOM 1290 C C . ASN A 1 160 ? -7.861 6.625 26.624 1.00 92.12 160 ASN A C 1
ATOM 1292 O O . ASN A 1 160 ? -8.250 7.499 27.386 1.00 92.12 160 ASN A O 1
ATOM 1296 N N . GLU A 1 161 ? -8.430 6.457 25.429 1.00 86.44 161 GLU A N 1
ATOM 1297 C CA . GLU A 1 161 ? -9.626 7.203 25.004 1.00 86.44 161 GLU A CA 1
ATOM 1298 C C . GLU A 1 161 ? -10.917 6.696 25.669 1.00 86.44 161 GLU A C 1
ATOM 1300 O O . GLU A 1 161 ? -11.935 7.393 25.687 1.00 86.44 161 GLU A O 1
ATOM 1305 N N . LYS A 1 162 ? -10.907 5.457 26.176 1.00 76.44 162 LYS A N 1
ATOM 1306 C CA . LYS A 1 162 ? -12.085 4.757 26.709 1.00 76.44 162 LYS A CA 1
ATOM 1307 C C . LYS A 1 162 ? -12.083 4.607 28.237 1.00 76.44 162 LYS A C 1
ATOM 1309 O O . LYS A 1 162 ? -13.078 4.101 28.762 1.00 76.44 162 LYS A O 1
ATOM 1314 N N . GLY A 1 163 ? -11.033 5.037 28.941 1.00 51.56 163 GLY A N 1
ATOM 1315 C CA . GLY A 1 163 ? -10.875 4.913 30.397 1.00 51.56 163 GLY A CA 1
ATOM 1316 C C . GLY A 1 163 ? -9.679 5.687 30.925 1.00 51.56 163 GLY A C 1
ATOM 1317 O O . GLY A 1 163 ? -9.056 5.180 31.883 1.00 51.56 163 GLY A O 1
#

pLDDT: mean 84.22, std 12.88, range [42.09, 96.19]

Sequence (163 aa):
MKKTREKSILVILLATVILIIILFFIVLNLNLASTDYEYRQLALPDNFSMPDARVIAIGTATHGNAEPYDITIEMLQKMKEERGSVAFVLEELTGDGARINQIHSYYDDEQERPLGFYNVYNNSEMNRLLSWVKSEDVNLYGIDIQSIYQTVEVIKNFLNEKG